Protein AF-A0A261QIU1-F1 (afdb_monomer_lite)

Sequence (55 aa):
MEITVISVQGDKVKLGIDAPKRVDIHRKEVYLAIQEENASASAGVKDLFSLLPKK

Secondary structure (DSSP, 8-state):
-EEEEEEEETTEEEEEEE--TTS----HHHHHHHHHHHHHHHHTHHHHHHTSPP-

pLDDT: mean 85.35, std 11.38, range [50.78, 94.44]

Radius of gyration: 19.56 Å; chains: 1; bounding box: 32×14×63 Å

Structure (mmCIF, N/CA/C/O backbone):
data_AF-A0A261QIU1-F1
#
_entry.id   AF-A0A261QIU1-F1
#
loop_
_atom_site.group_PDB
_atom_site.id
_atom_site.type_symbol
_atom_site.label_atom_id
_atom_site.label_alt_id
_atom_site.label_comp_id
_atom_site.label_asym_id
_atom_site.label_entity_id
_atom_site.label_seq_id
_atom_site.pdbx_PDB_ins_code
_atom_site.Cartn_x
_atom_site.Cartn_y
_atom_site.Cartn_z
_atom_site.occupancy
_atom_site.B_iso_or_equiv
_atom_site.auth_seq_id
_atom_site.auth_comp_id
_atom_site.auth_asym_id
_atom_site.auth_atom_id
_atom_site.pdbx_PDB_model_num
ATOM 1 N N . MET A 1 1 ? -12.169 7.926 -0.615 1.00 82.19 1 MET A N 1
ATOM 2 C CA . MET A 1 1 ? -11.151 7.315 0.257 1.00 82.19 1 MET A CA 1
ATOM 3 C C . MET A 1 1 ? -11.343 7.939 1.610 1.00 82.19 1 MET A C 1
ATOM 5 O O . MET A 1 1 ? -11.280 9.159 1.701 1.00 82.19 1 MET A O 1
ATOM 9 N N . GLU A 1 2 ? -11.643 7.117 2.601 1.00 89.38 2 GLU A N 1
ATOM 10 C CA . GLU A 1 2 ? -11.826 7.535 3.987 1.00 89.38 2 GLU A CA 1
ATOM 11 C C . GLU A 1 2 ? -10.767 6.844 4.850 1.00 89.38 2 GLU A C 1
ATOM 13 O O . GLU A 1 2 ? -10.374 5.707 4.580 1.00 89.38 2 GLU A O 1
ATOM 18 N N . ILE A 1 3 ? -10.257 7.554 5.856 1.00 91.69 3 ILE A N 1
ATOM 19 C CA . ILE A 1 3 ? -9.271 7.030 6.801 1.00 91.69 3 ILE A CA 1
ATOM 20 C C . ILE A 1 3 ? -9.860 7.178 8.196 1.00 91.69 3 ILE A C 1
ATOM 22 O O . ILE A 1 3 ? -10.195 8.283 8.620 1.00 91.69 3 ILE A O 1
ATOM 26 N N . THR A 1 4 ? -9.944 6.069 8.918 1.00 93.12 4 THR A N 1
ATOM 27 C CA . THR A 1 4 ? -10.528 6.010 10.258 1.00 93.12 4 THR A CA 1
ATOM 28 C C . THR A 1 4 ? -9.494 5.494 11.246 1.00 93.12 4 THR A C 1
ATOM 30 O O . THR A 1 4 ? -8.757 4.550 10.965 1.00 93.12 4 THR A O 1
ATOM 33 N N . VAL A 1 5 ? -9.441 6.072 12.443 1.00 92.25 5 VAL A N 1
ATOM 34 C CA . VAL A 1 5 ? -8.628 5.522 13.535 1.00 92.25 5 VAL A CA 1
ATOM 35 C C . VAL A 1 5 ? -9.452 4.460 14.255 1.00 92.25 5 VAL A C 1
ATOM 37 O O . VAL A 1 5 ? -10.459 4.776 14.878 1.00 92.25 5 VAL A O 1
ATOM 40 N N . ILE A 1 6 ? -9.035 3.197 14.161 1.00 94.12 6 ILE A N 1
ATOM 41 C CA . ILE A 1 6 ? -9.750 2.070 14.780 1.00 94.12 6 ILE A CA 1
ATOM 42 C C . ILE A 1 6 ? -9.375 1.952 16.258 1.00 94.12 6 ILE A C 1
ATOM 44 O O . ILE A 1 6 ? -10.227 1.720 17.109 1.00 94.12 6 ILE A O 1
ATOM 48 N N . SER A 1 7 ? -8.083 2.064 16.572 1.00 94.44 7 SER A N 1
ATOM 49 C CA . SER A 1 7 ? -7.592 1.941 17.945 1.00 94.44 7 SER A CA 1
ATOM 50 C C . SER A 1 7 ? -6.199 2.533 18.094 1.00 94.44 7 SER A C 1
ATOM 52 O O . SER A 1 7 ? -5.395 2.471 17.162 1.00 94.44 7 SER A O 1
ATOM 54 N N . VAL A 1 8 ? -5.877 2.994 19.297 1.00 94.19 8 VAL A N 1
ATOM 55 C CA . VAL A 1 8 ? -4.532 3.434 19.678 1.00 94.19 8 VAL A CA 1
ATOM 56 C C . VAL A 1 8 ? -4.051 2.547 20.823 1.00 94.19 8 VAL A C 1
ATOM 58 O O . VAL A 1 8 ? -4.769 2.360 21.801 1.00 94.19 8 VAL A O 1
ATOM 61 N N . GLN A 1 9 ? -2.865 1.957 20.684 1.00 94.12 9 GLN A N 1
ATOM 62 C CA . GLN A 1 9 ? -2.221 1.136 21.709 1.00 94.12 9 GLN A CA 1
ATOM 63 C C . GLN A 1 9 ? -0.785 1.617 21.899 1.00 94.12 9 GLN A C 1
ATOM 65 O O . GLN A 1 9 ? 0.090 1.289 21.094 1.00 94.12 9 GLN A O 1
ATOM 70 N N . GLY A 1 10 ? -0.557 2.399 22.958 1.00 93.75 10 GLY A N 1
ATOM 71 C CA . GLY A 1 10 ? 0.733 3.048 23.204 1.00 93.75 10 GLY A CA 1
ATOM 72 C C . GLY A 1 10 ? 1.172 3.847 21.978 1.00 93.75 10 GLY A C 1
ATOM 73 O O . GLY A 1 10 ? 0.442 4.719 21.513 1.00 93.75 10 GLY A O 1
ATOM 74 N N . ASP A 1 11 ? 2.314 3.468 21.407 1.00 93.94 11 ASP A N 1
ATOM 75 C CA . ASP A 1 11 ? 2.921 4.138 20.250 1.00 93.94 11 ASP A CA 1
ATOM 76 C C . ASP A 1 11 ? 2.383 3.650 18.892 1.00 93.94 11 ASP A C 1
ATOM 78 O O . ASP A 1 11 ? 2.780 4.147 17.837 1.00 93.94 11 ASP A O 1
ATOM 82 N N . LYS A 1 12 ? 1.505 2.637 18.881 1.00 92.44 12 LYS A N 1
ATOM 83 C CA . LYS A 1 12 ? 0.966 2.041 17.652 1.00 92.44 12 LYS A CA 1
ATOM 84 C C . LYS A 1 12 ? -0.481 2.465 17.430 1.00 92.44 12 LYS A C 1
ATOM 86 O O . 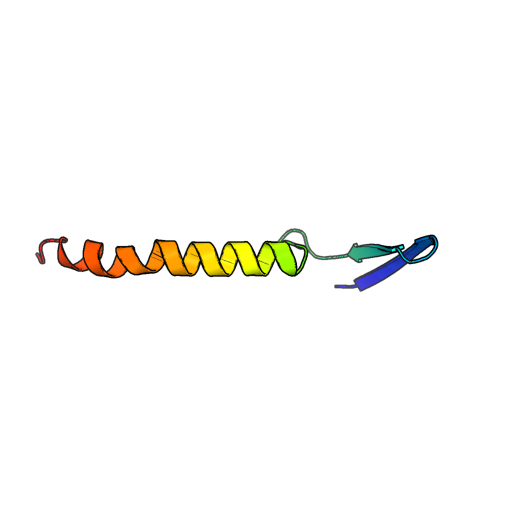LYS A 1 12 ? -1.351 2.246 18.272 1.00 92.44 12 LYS A O 1
ATOM 91 N N . VAL A 1 13 ? -0.758 2.994 16.239 1.00 94.38 13 VAL A N 1
ATOM 92 C CA . VAL A 1 13 ? -2.107 3.370 15.795 1.00 94.38 13 VAL A CA 1
ATOM 93 C C . VAL A 1 13 ? -2.586 2.387 14.733 1.00 94.38 13 VAL A C 1
ATOM 95 O O . VAL A 1 13 ? -1.907 2.151 13.734 1.00 94.38 13 VAL A O 1
ATOM 98 N N . LYS A 1 14 ? -3.772 1.810 14.937 1.00 93.31 14 LYS A N 1
ATOM 99 C CA . LYS A 1 14 ? -4.456 0.999 13.929 1.00 93.31 14 LYS A CA 1
ATOM 100 C C . LYS A 1 14 ? -5.348 1.912 13.094 1.00 93.31 14 LYS A C 1
ATOM 102 O O . LYS A 1 14 ? -6.316 2.475 13.603 1.00 93.31 14 LYS A O 1
ATOM 107 N N . LEU A 1 15 ? -5.017 2.027 11.814 1.00 92.75 15 LEU A N 1
ATOM 108 C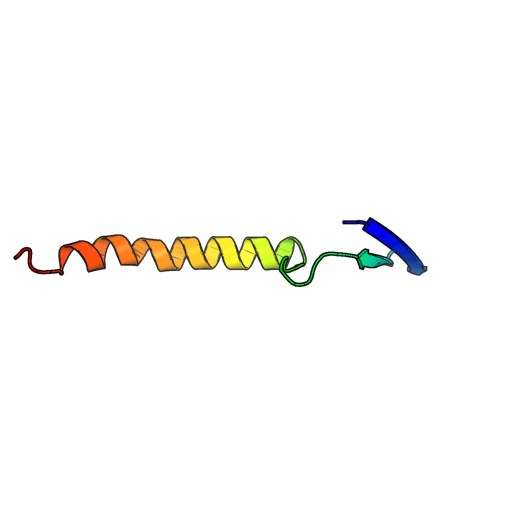 CA . LEU A 1 15 ? -5.772 2.793 10.829 1.00 92.75 15 LEU A CA 1
ATOM 109 C C . LEU A 1 15 ? -6.635 1.836 9.999 1.00 92.75 15 LEU A C 1
ATOM 111 O O . LEU A 1 15 ? -6.140 0.828 9.496 1.00 92.75 15 LEU A O 1
ATOM 115 N N . GLY A 1 16 ? -7.919 2.150 9.885 1.00 91.69 16 GLY A N 1
ATOM 116 C CA . GLY A 1 16 ? -8.826 1.603 8.887 1.00 91.69 16 GLY A CA 1
ATOM 117 C C . GLY A 1 16 ? -8.783 2.490 7.655 1.00 91.69 16 GLY A C 1
ATOM 118 O O . GLY A 1 16 ? -8.797 3.713 7.773 1.00 91.69 16 GLY A O 1
ATOM 119 N N . ILE A 1 17 ? -8.681 1.884 6.481 1.00 92.19 17 ILE A N 1
ATOM 120 C CA . ILE A 1 17 ? -8.626 2.608 5.215 1.00 92.19 17 ILE A CA 1
ATOM 121 C C . ILE A 1 17 ? -9.754 2.054 4.358 1.00 92.19 17 ILE A C 1
ATOM 123 O O . ILE A 1 17 ? -9.717 0.881 3.990 1.00 92.19 17 ILE A O 1
ATOM 127 N N . ASP A 1 18 ? -10.747 2.890 4.065 1.00 91.38 18 ASP A N 1
ATOM 128 C CA . ASP A 1 18 ? -11.798 2.566 3.109 1.00 91.38 18 ASP A CA 1
ATOM 129 C C . ASP A 1 18 ? -11.429 3.148 1.741 1.00 91.38 18 ASP A C 1
ATOM 131 O O . ASP A 1 18 ? -11.340 4.369 1.532 1.00 91.38 18 ASP A O 1
ATOM 135 N N . ALA A 1 19 ? -11.153 2.251 0.799 1.00 89.69 19 ALA A N 1
ATOM 136 C CA . ALA A 1 19 ? -10.788 2.597 -0.561 1.00 89.69 19 ALA A CA 1
ATOM 137 C C . ALA A 1 19 ? -11.461 1.656 -1.568 1.00 89.69 19 ALA A C 1
ATOM 139 O O . ALA A 1 19 ? -11.716 0.487 -1.272 1.00 89.69 19 ALA A O 1
ATOM 140 N N . PRO A 1 20 ? -11.723 2.137 -2.796 1.00 90.44 20 PRO A N 1
ATOM 141 C CA . PRO A 1 20 ? -12.228 1.291 -3.867 1.00 90.44 20 PRO A CA 1
ATOM 142 C C . PRO A 1 20 ? -11.273 0.127 -4.159 1.00 90.44 20 PRO A C 1
ATOM 144 O O . PRO A 1 20 ? -10.068 0.338 -4.247 1.00 90.44 20 PRO A O 1
ATOM 147 N N . LYS A 1 21 ? -11.813 -1.064 -4.457 1.00 87.38 21 LYS A N 1
ATOM 148 C CA . LYS A 1 21 ? -11.038 -2.289 -4.769 1.00 87.38 21 LYS A CA 1
ATOM 149 C C . LYS A 1 21 ? -10.019 -2.163 -5.913 1.00 87.38 21 LYS A C 1
ATOM 151 O O . LYS A 1 21 ? -9.204 -3.053 -6.092 1.00 87.38 21 LYS A O 1
ATOM 156 N N . ARG A 1 22 ? -10.104 -1.103 -6.722 1.00 91.19 22 ARG A N 1
ATOM 157 C CA . ARG A 1 22 ? -9.166 -0.818 -7.822 1.00 91.19 22 ARG A CA 1
ATOM 158 C C . ARG A 1 22 ? -7.867 -0.145 -7.365 1.0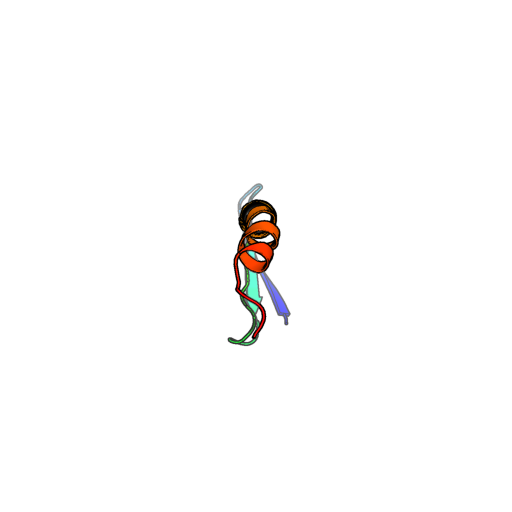0 91.19 22 ARG A C 1
ATOM 160 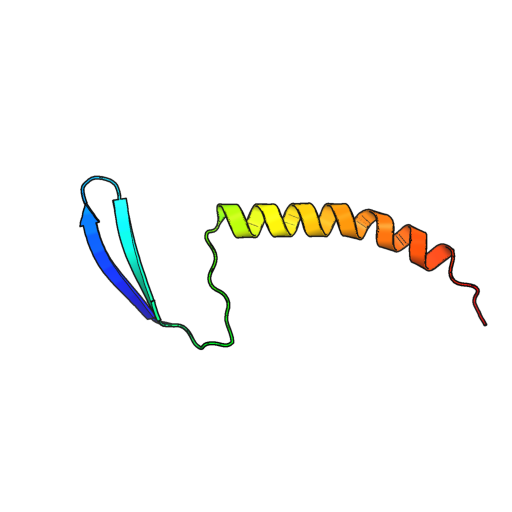O O . ARG A 1 22 ? -7.004 0.088 -8.199 1.00 91.19 22 ARG A O 1
ATOM 167 N N . VAL A 1 23 ? -7.790 0.291 -6.107 1.00 89.50 23 VAL A N 1
ATOM 168 C CA . VAL A 1 23 ? -6.641 1.017 -5.562 1.00 89.50 23 VAL A CA 1
ATOM 169 C C . VAL A 1 23 ? -5.980 0.142 -4.512 1.00 89.50 23 VAL A C 1
ATOM 171 O O . VAL A 1 23 ? -6.572 -0.117 -3.465 1.00 89.50 23 VAL A O 1
ATOM 174 N N . ASP A 1 24 ? -4.751 -0.277 -4.789 1.00 88.56 24 ASP A N 1
ATOM 175 C CA . ASP A 1 24 ? -3.949 -1.018 -3.826 1.00 88.56 24 ASP A CA 1
ATOM 176 C C . ASP A 1 24 ? -3.386 -0.082 -2.755 1.00 88.56 24 ASP A C 1
ATOM 178 O O . ASP A 1 24 ? -2.925 1.030 -3.028 1.00 88.56 24 ASP A O 1
ATOM 182 N N . ILE A 1 25 ? -3.438 -0.539 -1.506 1.00 90.06 25 ILE A N 1
ATOM 183 C CA . ILE A 1 25 ? -2.944 0.199 -0.349 1.00 90.06 25 ILE A CA 1
ATOM 184 C C . ILE A 1 25 ? -1.743 -0.554 0.206 1.00 90.06 25 ILE A C 1
ATOM 186 O O . ILE A 1 25 ? -1.854 -1.694 0.657 1.00 90.06 25 ILE A O 1
ATOM 190 N N . HIS A 1 26 ? -0.600 0.118 0.236 1.00 92.06 26 HIS A N 1
ATOM 191 C CA . HIS A 1 26 ? 0.632 -0.418 0.795 1.00 92.06 26 HIS A CA 1
ATOM 192 C C . HIS A 1 26 ? 1.193 0.512 1.864 1.00 92.06 26 HIS A C 1
ATOM 194 O O . HIS A 1 26 ? 0.882 1.703 1.924 1.00 92.06 26 HIS A O 1
ATOM 200 N N . ARG A 1 27 ? 2.063 -0.038 2.712 1.00 92.50 27 ARG A N 1
ATOM 201 C CA . ARG A 1 27 ? 2.885 0.777 3.606 1.00 92.50 27 ARG A CA 1
ATOM 202 C C . ARG A 1 27 ? 3.912 1.556 2.796 1.00 92.50 27 ARG A C 1
ATOM 204 O O . ARG A 1 27 ? 4.418 1.052 1.794 1.00 92.50 27 ARG A O 1
ATOM 211 N N . LYS A 1 28 ? 4.249 2.758 3.264 1.00 92.31 28 LYS A N 1
ATOM 212 C CA . LYS A 1 28 ? 5.177 3.655 2.570 1.00 92.31 28 LYS A CA 1
ATOM 213 C C . LYS A 1 28 ? 6.537 2.998 2.332 1.00 92.31 28 LYS A C 1
ATOM 215 O O . LYS A 1 28 ? 7.036 3.083 1.217 1.00 92.31 28 LYS A O 1
ATOM 220 N N . GLU A 1 29 ? 7.110 2.327 3.335 1.00 93.31 29 GLU A N 1
ATOM 221 C CA . GLU A 1 29 ? 8.414 1.672 3.173 1.00 93.31 29 GLU A CA 1
ATOM 222 C C . GLU A 1 29 ? 8.392 0.563 2.112 1.00 93.31 29 GLU A C 1
ATOM 224 O O . GLU A 1 29 ? 9.311 0.460 1.306 1.00 93.31 29 GLU A O 1
ATOM 229 N N . VAL A 1 30 ? 7.306 -0.211 2.055 1.00 93.62 30 VAL A N 1
ATOM 230 C CA . VAL A 1 30 ? 7.145 -1.304 1.088 1.00 93.62 30 VAL A CA 1
ATOM 231 C C . VAL A 1 30 ? 6.979 -0.746 -0.322 1.00 93.62 30 VAL A C 1
ATOM 233 O O . VAL A 1 30 ? 7.615 -1.227 -1.253 1.00 93.62 30 VAL A O 1
ATOM 236 N N . TYR A 1 31 ? 6.161 0.296 -0.480 1.00 94.00 31 TYR A N 1
ATOM 237 C CA . TYR A 1 31 ? 5.951 0.938 -1.775 1.00 94.00 31 TYR A CA 1
ATOM 238 C C . TYR A 1 31 ? 7.249 1.527 -2.344 1.00 94.00 31 TYR A C 1
ATOM 240 O O . TYR A 1 31 ? 7.541 1.341 -3.523 1.00 94.00 31 TYR A O 1
ATOM 248 N N . LEU A 1 32 ? 8.042 2.200 -1.504 1.00 94.31 32 LEU A N 1
ATOM 249 C CA . LEU A 1 32 ? 9.322 2.775 -1.917 1.00 94.31 32 LEU A CA 1
ATOM 250 C C . LEU A 1 32 ? 10.320 1.695 -2.346 1.00 94.31 32 LEU A C 1
ATOM 252 O O . LEU A 1 32 ? 10.913 1.825 -3.411 1.00 94.31 32 LEU A O 1
ATOM 256 N N . ALA A 1 33 ? 10.445 0.612 -1.573 1.00 94.12 33 ALA A N 1
ATOM 257 C CA . ALA A 1 33 ? 11.338 -0.496 -1.913 1.00 94.12 33 ALA A CA 1
ATOM 258 C C . ALA A 1 33 ? 10.962 -1.154 -3.253 1.00 94.12 33 ALA A C 1
ATOM 260 O O . ALA A 1 33 ? 11.827 -1.409 -4.085 1.00 94.12 33 ALA A O 1
ATOM 261 N N . ILE A 1 34 ? 9.664 -1.373 -3.501 1.00 92.00 34 ILE A N 1
ATOM 262 C CA . ILE A 1 34 ? 9.180 -1.908 -4.783 1.00 92.00 34 ILE A CA 1
ATOM 263 C C . ILE A 1 34 ? 9.504 -0.947 -5.932 1.00 92.00 34 ILE A C 1
ATOM 265 O O . ILE A 1 34 ? 9.903 -1.383 -7.009 1.00 92.00 34 ILE A O 1
ATOM 269 N N . GLN A 1 35 ? 9.322 0.359 -5.730 1.00 91.38 35 GLN A N 1
ATOM 270 C CA . GLN A 1 35 ? 9.601 1.355 -6.763 1.00 91.38 35 GLN A CA 1
ATOM 271 C C . GLN A 1 35 ? 11.093 1.404 -7.119 1.00 91.38 35 GLN A C 1
ATOM 273 O O . GLN A 1 35 ? 11.428 1.479 -8.301 1.00 91.38 35 GLN A O 1
ATOM 278 N N . GLU A 1 36 ? 11.968 1.348 -6.117 1.00 92.75 36 GLU A N 1
ATOM 279 C CA . GLU A 1 36 ? 13.418 1.327 -6.303 1.00 92.75 36 GLU A CA 1
ATOM 280 C C . GLU A 1 36 ? 13.873 0.064 -7.044 1.00 92.75 36 GLU A C 1
ATOM 282 O O . GLU A 1 36 ? 14.589 0.161 -8.041 1.00 92.75 36 GLU A O 1
ATOM 287 N N . GLU A 1 37 ? 13.383 -1.107 -6.631 1.00 90.62 37 GLU A N 1
ATOM 288 C CA . GLU A 1 37 ? 13.694 -2.377 -7.293 1.00 90.62 37 GLU A CA 1
ATOM 289 C C . GLU A 1 37 ? 13.195 -2.390 -8.744 1.00 90.62 37 GLU A C 1
ATOM 291 O O . GLU A 1 37 ? 13.934 -2.744 -9.660 1.00 90.62 37 GLU A O 1
ATOM 296 N N . ASN A 1 38 ? 11.970 -1.917 -8.994 1.00 90.12 38 ASN A N 1
ATOM 297 C CA . ASN A 1 38 ? 11.438 -1.801 -10.352 1.00 90.12 38 ASN A CA 1
ATOM 298 C C . ASN A 1 38 ? 12.283 -0.857 -11.218 1.00 90.12 38 ASN A C 1
ATOM 300 O O . ASN A 1 38 ? 12.508 -1.144 -12.394 1.00 90.12 38 ASN A O 1
ATOM 304 N N . ALA A 1 39 ? 12.763 0.257 -10.657 1.00 88.19 39 ALA A N 1
ATOM 305 C CA . ALA A 1 39 ? 13.650 1.175 -11.364 1.00 88.19 39 ALA A CA 1
ATOM 306 C C . ALA A 1 39 ? 14.988 0.499 -11.707 1.00 88.19 39 ALA A C 1
ATOM 308 O O . ALA A 1 39 ? 15.417 0.565 -12.861 1.00 88.19 39 ALA A O 1
ATOM 309 N N . SER A 1 40 ? 15.588 -0.212 -10.748 1.00 87.88 40 SER A N 1
ATOM 310 C CA . SER A 1 40 ? 16.812 -1.000 -10.932 1.00 87.88 40 SER A CA 1
ATOM 311 C C . SER A 1 40 ? 16.650 -2.064 -12.024 1.00 87.88 40 SER A C 1
ATOM 313 O O . SER A 1 40 ? 17.405 -2.084 -12.997 1.00 87.88 40 SER A O 1
ATOM 315 N N . ALA A 1 41 ? 15.597 -2.882 -11.947 1.00 85.00 41 ALA A N 1
ATOM 316 C CA . ALA A 1 41 ? 15.292 -3.904 -12.944 1.00 85.00 41 ALA A CA 1
ATOM 317 C C . ALA A 1 41 ? 15.016 -3.302 -14.335 1.00 85.00 41 ALA A C 1
ATOM 319 O O . ALA A 1 41 ? 15.436 -3.851 -15.356 1.00 85.00 41 ALA A O 1
ATOM 320 N N . SER A 1 42 ? 14.350 -2.143 -14.395 1.00 81.5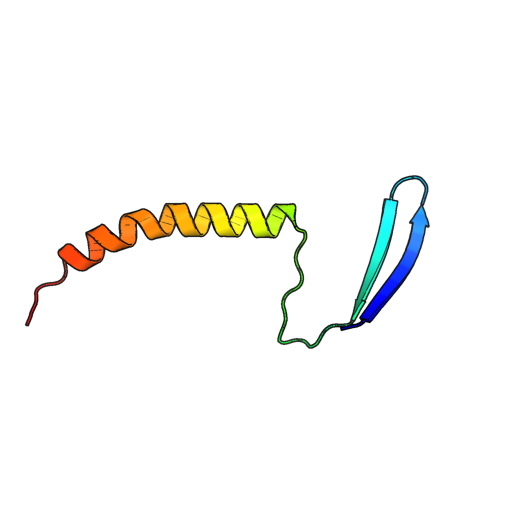0 42 SER A N 1
ATOM 321 C CA . SER A 1 42 ? 14.059 -1.452 -15.657 1.00 81.50 42 SER A CA 1
ATOM 322 C C . SER A 1 42 ? 15.297 -0.857 -16.335 1.00 81.50 42 SER A C 1
ATOM 324 O O . SER A 1 42 ? 15.279 -0.651 -17.550 1.00 81.50 42 SER A O 1
ATOM 326 N N . ALA A 1 43 ? 16.386 -0.615 -15.594 1.00 73.56 43 ALA A N 1
ATOM 327 C CA . ALA A 1 43 ? 17.618 -0.066 -16.155 1.00 73.56 43 ALA A CA 1
ATOM 328 C C . ALA A 1 43 ? 18.212 -0.984 -17.238 1.00 73.56 43 ALA A C 1
ATOM 330 O O . ALA A 1 43 ? 18.626 -0.494 -18.287 1.00 73.56 43 ALA A O 1
ATOM 331 N N . GLY A 1 44 ? 18.149 -2.307 -17.049 1.00 66.44 44 GLY A N 1
ATOM 332 C CA . GLY A 1 44 ? 18.600 -3.291 -18.042 1.00 66.44 44 GLY A CA 1
ATOM 333 C C . GLY A 1 44 ? 17.653 -3.474 -19.237 1.00 66.44 44 GLY A C 1
ATOM 334 O O . GLY A 1 44 ? 18.041 -4.031 -20.261 1.00 66.44 44 GLY A O 1
ATOM 335 N N . VAL A 1 45 ? 16.409 -2.986 -19.159 1.00 64.50 45 VAL A N 1
ATOM 336 C CA . VAL A 1 45 ? 15.422 -3.135 -20.244 1.00 64.50 45 VAL A CA 1
ATOM 337 C C . VAL A 1 45 ? 15.759 -2.238 -21.439 1.00 64.50 45 VAL A C 1
ATOM 339 O O . VAL A 1 45 ? 15.508 -2.626 -22.580 1.00 64.50 45 VAL A O 1
ATOM 342 N N . LYS A 1 46 ? 16.385 -1.073 -21.217 1.00 61.62 46 LYS A N 1
ATOM 343 C CA . LYS A 1 46 ? 16.878 -0.209 -22.308 1.00 61.62 46 LYS A CA 1
ATOM 344 C C . LYS A 1 46 ? 17.883 -0.932 -23.205 1.00 61.62 46 LYS A C 1
ATOM 346 O O . LYS A 1 46 ? 17.811 -0.783 -24.425 1.00 61.62 46 LYS A O 1
ATOM 351 N N . ASP A 1 47 ? 18.754 -1.744 -22.614 1.00 63.50 47 ASP A N 1
ATOM 352 C CA . ASP A 1 47 ? 19.754 -2.515 -23.354 1.00 63.50 47 ASP A CA 1
ATOM 353 C C . ASP A 1 47 ? 19.102 -3.636 -24.174 1.00 63.50 47 ASP A C 1
ATOM 355 O O . ASP A 1 47 ? 19.494 -3.882 -25.314 1.00 63.50 47 ASP A O 1
ATOM 359 N N . LEU A 1 48 ? 18.027 -4.251 -23.671 1.00 63.91 48 LEU A N 1
ATOM 360 C CA . LEU A 1 48 ? 17.288 -5.295 -24.391 1.00 63.91 48 LEU A CA 1
ATOM 361 C C . LEU A 1 48 ? 16.574 -4.775 -25.648 1.00 63.91 48 LEU A C 1
ATOM 363 O O . LEU A 1 48 ? 16.533 -5.475 -26.659 1.00 63.91 48 LEU A O 1
ATOM 367 N N . PHE A 1 49 ? 16.063 -3.539 -25.636 1.00 65.44 49 PHE A N 1
ATOM 368 C CA . PHE A 1 49 ? 15.468 -2.927 -26.833 1.00 65.44 49 PHE A CA 1
ATOM 369 C C . PHE A 1 49 ? 16.488 -2.712 -27.962 1.00 65.44 49 PHE A C 1
ATOM 371 O O . PHE A 1 49 ? 16.099 -2.691 -29.129 1.00 65.44 49 PHE A O 1
ATOM 378 N N . SER A 1 50 ? 17.782 -2.596 -27.644 1.00 68.69 50 SER A N 1
ATOM 379 C CA . SER A 1 50 ? 18.849 -2.462 -28.648 1.00 68.69 50 SER A CA 1
ATOM 380 C C . SER A 1 50 ? 19.177 -3.773 -29.377 1.00 68.69 50 SER A C 1
ATOM 382 O O . SER A 1 50 ? 19.735 -3.746 -30.472 1.00 68.69 50 SER A O 1
ATOM 384 N N . LEU A 1 51 ? 18.779 -4.913 -28.800 1.00 69.19 51 LEU A N 1
ATOM 385 C CA . LEU A 1 51 ? 18.970 -6.254 -29.360 1.00 69.19 51 LEU A CA 1
ATOM 386 C C . LEU A 1 51 ? 17.796 -6.706 -30.240 1.00 69.19 51 LEU A C 1
ATOM 388 O O . LEU A 1 51 ? 17.855 -7.781 -30.838 1.00 69.19 51 LEU A O 1
ATOM 392 N N . LEU A 1 52 ? 16.730 -5.904 -30.338 1.00 77.31 52 LEU A N 1
ATOM 393 C CA . LEU A 1 52 ? 15.613 -6.195 -31.227 1.00 77.31 52 LEU A CA 1
ATOM 394 C C . LEU A 1 52 ? 15.984 -5.799 -32.667 1.00 77.31 52 LEU A C 1
A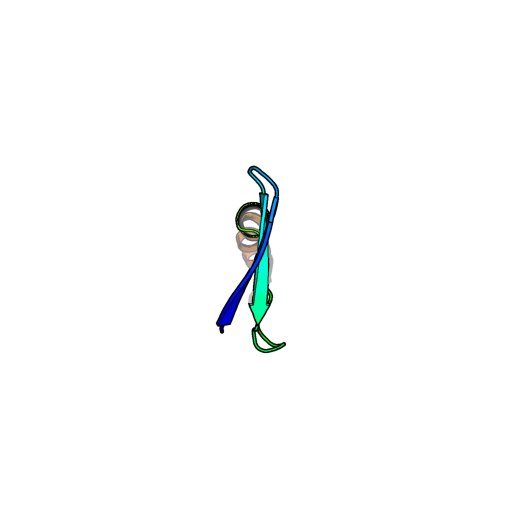TOM 396 O O . LEU A 1 52 ? 16.235 -4.619 -32.932 1.00 77.31 52 LEU A O 1
ATOM 400 N N . PRO A 1 53 ? 16.008 -6.749 -33.621 1.00 69.81 53 PRO A N 1
ATOM 401 C CA . PRO A 1 53 ? 16.297 -6.432 -35.009 1.00 69.81 53 PRO A CA 1
ATOM 402 C C . PRO A 1 53 ? 15.169 -5.556 -35.564 1.00 69.81 53 PRO A C 1
ATOM 404 O O . PRO A 1 53 ? 14.009 -5.971 -35.614 1.00 69.81 53 PRO A O 1
ATOM 407 N N . LYS A 1 54 ? 15.509 -4.329 -35.977 1.00 65.44 54 LYS A N 1
ATOM 408 C CA . LYS A 1 54 ? 14.607 -3.482 -36.765 1.00 65.44 54 LYS A CA 1
ATOM 409 C C . LYS A 1 54 ? 14.258 -4.223 -38.057 1.00 65.44 54 LYS A C 1
ATOM 411 O O . LYS A 1 54 ? 15.158 -4.558 -38.826 1.00 65.44 54 LYS A O 1
ATOM 416 N N . LYS A 1 55 ? 12.969 -4.475 -38.264 1.00 50.78 55 LYS A N 1
ATOM 417 C CA . LYS A 1 55 ? 12.411 -4.844 -39.565 1.00 50.78 55 LYS A CA 1
ATOM 418 C C . LYS A 1 55 ? 12.088 -3.587 -40.362 1.00 50.78 55 LYS A C 1
ATOM 420 O O . LYS A 1 55 ? 11.708 -2.583 -39.716 1.00 50.78 55 LYS A O 1
#

Foldseek 3Di:
DDKDFPDDDPPDTDIDDDDPPVDDDDDPVVVVVVVVVVVVVCVCVVVVVVVDDDD